Protein AF-A0A968BX13-F1 (afdb_monomer)

Foldseek 3Di:
DDDDDDDDDDDPDDDDDCPVVQVVVVVVVVDPDDDDDDDDPDPSDDDDDDDDPDPVD

pLDDT: mean 92.84, std 8.55, range [59.56, 97.75]

Sequence (57 aa):
MIVQLQVQTHARSELQDITAQAQQEVANSGVQDGLCHVFVPHTTAALTLNENWDPDV

Secondary structure (DSSP, 8-state):
----------SSS-----HHHHHHHHHHTT-SSS--------TT-------SS-TT-

Solvent-accessible surface area (backbone atoms only — not comparable to full-atom values): 4480 Å² total; per-residue (Å²): 140,89,83,86,85,89,82,89,82,92,62,99,76,80,87,79,88,54,61,70,62,54,49,51,52,46,60,72,66,69,65,88,78,86,84,89,87,85,83,73,99,46,96,90,58,83,87,84,89,76,78,90,82,55,95,93,105

Radius of gyration: 12.99 Å; Cα contacts (8 Å, |Δi|>4): 18; chains: 1; bounding box: 34×16×32 Å

Structure (mmCIF, N/CA/C/O backbone):
data_AF-A0A968BX13-F1
#
_entry.id   AF-A0A968BX13-F1
#
loop_
_atom_site.group_PDB
_atom_site.id
_atom_site.type_symbol
_atom_site.label_atom_id
_atom_site.label_alt_id
_atom_site.label_comp_id
_atom_site.label_asym_id
_atom_site.label_entity_id
_atom_site.label_seq_id
_atom_site.pdbx_PDB_ins_code
_atom_site.Cartn_x
_atom_site.Cartn_y
_atom_site.Cartn_z
_atom_site.occupancy
_atom_site.B_iso_or_equiv
_atom_site.auth_seq_id
_atom_site.auth_comp_id
_atom_site.auth_asym_id
_atom_site.auth_atom_id
_atom_site.pdbx_PDB_model_num
ATOM 1 N N . MET A 1 1 ? -14.412 2.481 7.070 1.00 76.94 1 MET A N 1
ATOM 2 C CA . MET A 1 1 ? -14.056 3.796 6.497 1.00 76.94 1 MET A CA 1
ATOM 3 C C . MET A 1 1 ? -13.114 3.534 5.335 1.00 76.94 1 MET A C 1
ATOM 5 O O . MET A 1 1 ? -12.277 2.654 5.476 1.00 76.94 1 MET A O 1
ATOM 9 N N . ILE A 1 2 ? -13.292 4.200 4.194 1.00 91.56 2 ILE A N 1
ATOM 10 C CA . ILE A 1 2 ? -12.377 4.083 3.050 1.00 91.56 2 ILE A CA 1
ATOM 11 C C . ILE A 1 2 ? -11.736 5.452 2.869 1.00 91.56 2 ILE A C 1
ATOM 13 O O . ILE A 1 2 ? -12.453 6.446 2.763 1.00 91.56 2 ILE A O 1
ATOM 17 N N . VAL A 1 3 ? -10.409 5.485 2.859 1.00 95.56 3 VAL A N 1
ATOM 18 C CA . VAL A 1 3 ? -9.600 6.686 2.637 1.00 95.56 3 VAL A CA 1
ATOM 19 C C . VAL A 1 3 ? -8.715 6.467 1.415 1.00 95.56 3 VAL A C 1
ATOM 21 O O . VAL A 1 3 ? -8.393 5.327 1.075 1.00 95.56 3 VAL A O 1
ATOM 24 N N . GLN A 1 4 ? -8.353 7.548 0.728 1.00 96.62 4 GLN A N 1
ATOM 25 C CA . GLN A 1 4 ? -7.460 7.497 -0.426 1.00 96.62 4 GLN A CA 1
ATOM 26 C C . GLN A 1 4 ? -6.105 8.089 -0.050 1.00 96.62 4 GLN A C 1
ATOM 28 O O . GLN A 1 4 ? -6.024 9.254 0.330 1.00 96.62 4 GLN A O 1
ATOM 33 N N . LEU A 1 5 ? -5.051 7.289 -0.201 1.00 96.19 5 LEU A N 1
ATOM 34 C CA . LEU A 1 5 ? -3.665 7.730 -0.083 1.00 96.19 5 LEU A CA 1
ATOM 35 C C . LEU A 1 5 ? -3.102 7.977 -1.483 1.00 96.19 5 LEU A C 1
ATOM 37 O O . LEU A 1 5 ? -3.158 7.096 -2.342 1.00 96.19 5 LEU A O 1
ATOM 41 N N . GLN A 1 6 ? -2.576 9.178 -1.721 1.00 96.75 6 GLN A N 1
ATOM 42 C CA . GLN A 1 6 ? -1.879 9.504 -2.963 1.00 96.75 6 GLN A CA 1
ATOM 43 C C . GLN A 1 6 ? -0.384 9.242 -2.792 1.00 96.75 6 GLN A C 1
ATOM 45 O O . GLN A 1 6 ? 0.259 9.838 -1.931 1.00 96.75 6 GLN A O 1
ATOM 50 N N . VAL A 1 7 ? 0.160 8.368 -3.636 1.00 96.88 7 VAL A N 1
ATOM 51 C CA . VAL A 1 7 ? 1.586 8.031 -3.670 1.00 96.88 7 VAL A CA 1
ATOM 52 C C . VAL A 1 7 ? 2.140 8.507 -5.003 1.00 96.88 7 VAL A C 1
ATOM 54 O O . VAL A 1 7 ? 1.677 8.076 -6.060 1.00 96.88 7 VAL A O 1
ATOM 57 N N . GLN A 1 8 ? 3.094 9.432 -4.957 1.00 96.75 8 GLN A N 1
ATOM 58 C CA . GLN A 1 8 ? 3.762 9.934 -6.150 1.00 96.75 8 GLN A CA 1
ATOM 59 C C . GLN A 1 8 ? 5.010 9.101 -6.426 1.00 96.75 8 GLN A C 1
ATOM 61 O O . GLN A 1 8 ? 5.795 8.863 -5.514 1.00 96.75 8 GLN A O 1
ATOM 66 N N . THR A 1 9 ? 5.191 8.701 -7.686 1.00 97.31 9 THR A N 1
ATOM 67 C CA . THR A 1 9 ? 6.365 7.944 -8.124 1.00 97.31 9 THR A CA 1
ATOM 68 C C . THR A 1 9 ? 7.281 8.764 -9.026 1.00 97.31 9 THR A C 1
ATOM 70 O O . THR A 1 9 ? 6.804 9.582 -9.817 1.00 97.31 9 THR A O 1
ATOM 73 N N . HIS A 1 10 ? 8.590 8.529 -8.952 1.00 97.31 10 HIS A N 1
ATOM 74 C CA . HIS A 1 10 ? 9.626 9.310 -9.637 1.00 97.31 10 HIS A CA 1
ATOM 75 C C . HIS A 1 10 ? 10.498 8.489 -10.601 1.00 97.31 10 HIS A C 1
ATOM 77 O O . HIS A 1 10 ? 11.157 9.066 -11.467 1.00 97.31 10 HIS A O 1
ATOM 83 N N . ALA A 1 11 ? 10.4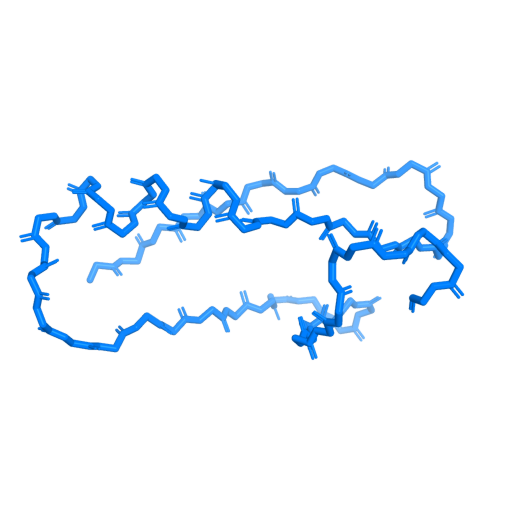77 7.159 -10.501 1.00 97.25 11 ALA A N 1
ATOM 84 C CA . ALA A 1 11 ? 11.178 6.241 -11.392 1.00 97.25 11 ALA A CA 1
ATOM 85 C C . ALA A 1 11 ? 10.234 5.194 -12.010 1.00 97.25 11 ALA A C 1
ATOM 87 O O . ALA A 1 11 ? 9.105 4.993 -11.573 1.00 97.25 11 ALA A O 1
ATOM 88 N N . ARG A 1 12 ? 10.713 4.485 -13.046 1.00 97.25 12 ARG A N 1
ATOM 89 C CA . ARG A 1 12 ? 9.963 3.381 -13.683 1.00 97.25 12 ARG A CA 1
ATOM 90 C C . ARG A 1 12 ? 9.681 2.229 -12.709 1.00 97.25 12 ARG A C 1
ATOM 92 O O . ARG A 1 12 ? 8.686 1.526 -12.856 1.00 97.25 12 ARG A O 1
ATOM 99 N N . SER A 1 13 ? 10.597 2.000 -11.775 1.00 96.81 13 SER A N 1
ATOM 100 C CA . SER A 1 13 ? 10.518 0.963 -10.753 1.00 96.81 13 SER A CA 1
ATOM 101 C C . SER A 1 13 ? 11.141 1.529 -9.489 1.00 96.81 13 SER A C 1
ATOM 103 O O . SER A 1 13 ? 12.277 1.996 -9.528 1.00 96.81 13 SER A O 1
ATOM 105 N N . GLU A 1 14 ? 10.381 1.525 -8.406 1.00 95.12 14 GLU A N 1
ATOM 106 C CA . GLU A 1 14 ? 10.766 2.089 -7.118 1.00 95.12 14 GLU A CA 1
ATOM 107 C C . GLU A 1 14 ? 9.931 1.448 -6.010 1.00 95.12 14 GLU A C 1
ATOM 109 O O . GLU A 1 14 ? 8.831 0.947 -6.262 1.00 95.12 14 GLU A O 1
ATOM 114 N N . LEU A 1 15 ? 10.462 1.479 -4.792 1.00 94.06 15 LEU A N 1
ATOM 115 C CA . LEU A 1 15 ? 9.739 1.127 -3.581 1.00 94.06 15 LEU A CA 1
ATOM 116 C C . LEU A 1 15 ? 9.442 2.421 -2.824 1.00 94.06 15 LEU A C 1
ATOM 118 O O . LEU A 1 15 ? 10.353 3.179 -2.504 1.00 94.06 15 LEU A O 1
ATOM 122 N N . GLN A 1 16 ? 8.159 2.679 -2.581 1.00 95.00 16 GLN A N 1
ATOM 123 C CA . GLN A 1 16 ? 7.697 3.811 -1.782 1.00 95.00 16 GLN A CA 1
ATOM 124 C C . GLN A 1 16 ? 7.231 3.290 -0.428 1.00 95.00 16 GLN A C 1
ATOM 126 O O . GLN A 1 16 ? 6.295 2.489 -0.363 1.00 95.00 16 GLN A O 1
ATOM 131 N N . ASP A 1 17 ? 7.866 3.752 0.648 1.00 94.75 17 ASP A N 1
ATOM 132 C CA . ASP A 1 17 ? 7.409 3.453 2.001 1.00 94.75 17 ASP A CA 1
ATOM 133 C C . ASP A 1 17 ? 6.196 4.328 2.350 1.00 94.75 17 ASP A C 1
ATOM 135 O O . ASP A 1 17 ? 6.291 5.548 2.493 1.00 94.75 17 ASP A O 1
ATOM 139 N N . ILE A 1 18 ? 5.0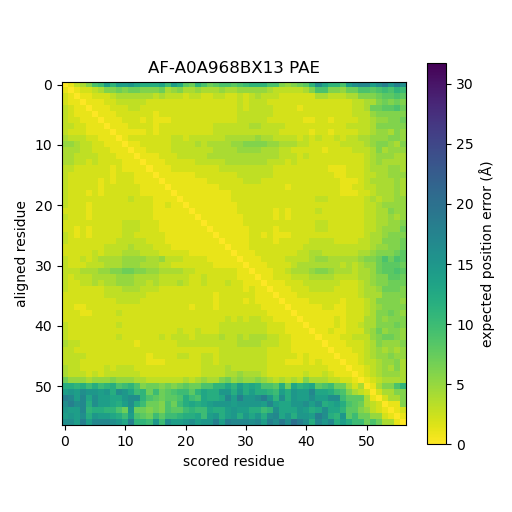38 3.684 2.497 1.00 95.81 18 ILE A N 1
ATOM 140 C CA . ILE A 1 18 ? 3.766 4.325 2.856 1.00 95.81 18 ILE A CA 1
ATOM 141 C C . ILE A 1 18 ? 3.395 4.128 4.331 1.00 95.81 18 ILE A C 1
ATOM 143 O O . ILE A 1 18 ? 2.294 4.496 4.745 1.00 95.81 18 ILE A O 1
ATOM 147 N N . THR A 1 19 ? 4.284 3.541 5.139 1.00 95.62 19 THR A N 1
ATOM 148 C CA . THR A 1 19 ? 4.001 3.131 6.521 1.00 95.62 19 THR A CA 1
ATOM 149 C C . THR A 1 19 ? 3.519 4.303 7.372 1.00 95.62 19 THR A C 1
ATOM 151 O O . THR A 1 19 ? 2.491 4.194 8.040 1.00 95.62 19 THR A O 1
ATOM 154 N N . ALA A 1 20 ? 4.200 5.450 7.305 1.00 96.00 20 ALA A N 1
ATOM 155 C CA . ALA A 1 20 ? 3.823 6.639 8.071 1.00 96.00 20 ALA A CA 1
ATOM 156 C C . ALA A 1 20 ? 2.439 7.184 7.673 1.00 96.00 20 ALA A C 1
ATOM 158 O O . ALA A 1 20 ? 1.639 7.550 8.533 1.00 96.00 20 ALA A O 1
ATOM 159 N N . GLN A 1 21 ? 2.129 7.193 6.373 1.00 96.19 21 GLN A N 1
ATOM 160 C CA . GLN A 1 21 ? 0.835 7.649 5.858 1.00 96.19 21 GLN A CA 1
ATOM 161 C C . GLN A 1 21 ? -0.295 6.710 6.302 1.00 96.19 21 GLN A C 1
ATOM 163 O O . GLN A 1 21 ? -1.321 7.165 6.802 1.00 96.19 21 GLN A O 1
ATOM 168 N N . ALA A 1 22 ? -0.087 5.395 6.185 1.00 95.75 22 ALA A N 1
ATOM 169 C CA . ALA A 1 22 ? -1.056 4.397 6.626 1.00 95.75 22 ALA A CA 1
ATOM 170 C C . ALA A 1 22 ? -1.294 4.458 8.145 1.00 95.75 22 ALA A C 1
ATOM 172 O O . ALA A 1 22 ? -2.442 4.401 8.585 1.00 95.75 22 ALA A O 1
ATOM 173 N N . GLN A 1 23 ? -0.237 4.625 8.950 1.00 95.88 23 GLN A N 1
ATOM 174 C CA . GLN A 1 23 ? -0.354 4.781 10.404 1.00 95.88 23 GLN A CA 1
ATOM 175 C C . GLN A 1 23 ? -1.147 6.031 10.787 1.00 95.88 23 GLN A C 1
ATOM 177 O O . GLN A 1 23 ? -1.994 5.961 11.678 1.00 95.88 23 GLN A O 1
ATOM 182 N N . GLN A 1 24 ? -0.917 7.153 10.100 1.00 96.69 24 GLN A N 1
ATOM 183 C CA . GLN A 1 24 ? -1.664 8.383 10.345 1.00 96.69 24 GLN A CA 1
ATOM 184 C C . GLN A 1 24 ? -3.164 8.189 10.095 1.00 96.69 24 GLN A C 1
ATOM 186 O O . GLN A 1 24 ? -3.978 8.604 10.917 1.00 96.69 24 GLN A O 1
ATOM 191 N N . GLU A 1 25 ? -3.543 7.513 9.010 1.00 96.44 25 GLU A N 1
ATOM 192 C CA . GLU A 1 25 ? -4.954 7.249 8.711 1.00 96.44 25 GLU A CA 1
ATOM 193 C C . GLU A 1 25 ? -5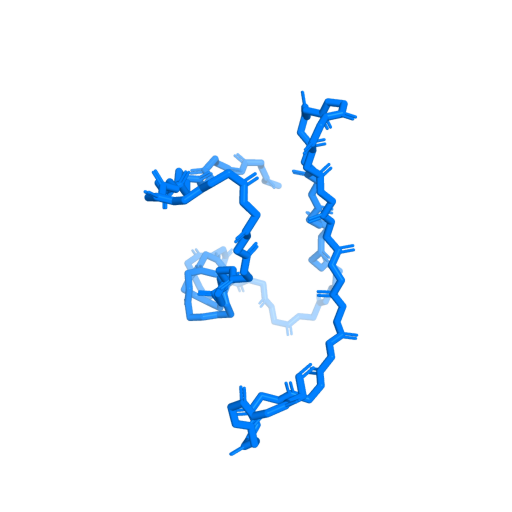.597 6.258 9.687 1.00 96.44 25 GLU A C 1
ATOM 195 O O . GLU A 1 25 ? -6.743 6.447 10.102 1.00 96.44 25 GLU A O 1
ATOM 200 N N . VAL A 1 26 ? -4.857 5.233 10.124 1.00 96.31 26 VAL A N 1
ATOM 201 C CA . VAL A 1 26 ? -5.329 4.331 11.185 1.00 96.31 26 VAL A CA 1
ATOM 202 C C . VAL A 1 26 ? -5.557 5.111 12.482 1.00 96.31 26 VAL A C 1
ATOM 204 O O . VAL A 1 26 ? -6.621 4.969 13.085 1.00 96.31 26 VAL A O 1
ATOM 207 N N . ALA A 1 27 ? -4.637 5.996 12.874 1.00 96.12 27 ALA A N 1
ATOM 208 C CA . ALA A 1 27 ? -4.800 6.845 14.054 1.00 96.12 27 ALA A CA 1
ATOM 209 C C . ALA A 1 27 ? -6.006 7.796 13.926 1.00 96.12 27 ALA A C 1
ATOM 211 O O . ALA A 1 27 ? -6.815 7.895 14.850 1.00 96.12 27 ALA A O 1
ATOM 212 N N . ASN A 1 28 ? -6.180 8.432 12.762 1.00 96.38 28 ASN A N 1
ATOM 213 C CA . ASN A 1 28 ? -7.310 9.323 12.472 1.00 96.38 28 ASN A CA 1
ATOM 214 C C . ASN A 1 28 ? -8.663 8.599 12.530 1.00 96.38 28 ASN A C 1
ATOM 216 O O . ASN A 1 28 ? -9.680 9.210 12.858 1.00 96.38 28 ASN A O 1
ATOM 220 N N . SER A 1 29 ? -8.690 7.297 12.228 1.00 96.19 29 SER A N 1
ATOM 221 C CA . SER A 1 29 ? -9.914 6.493 12.284 1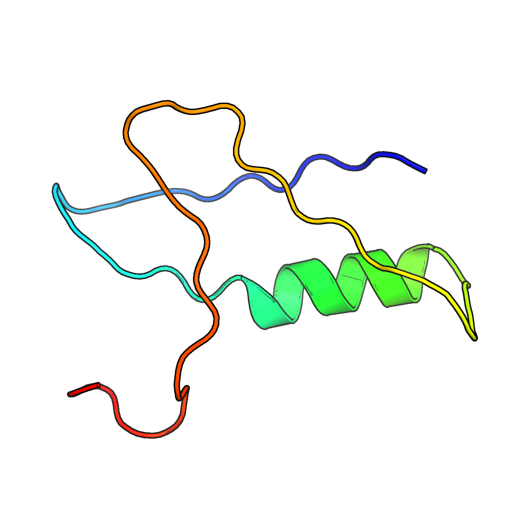.00 96.19 29 SER A CA 1
ATOM 222 C C . SER A 1 29 ? -10.446 6.282 13.710 1.00 96.19 29 SER A C 1
ATOM 224 O O . SER A 1 29 ? -11.619 5.944 13.875 1.00 96.19 29 SER A O 1
ATOM 226 N N . GLY A 1 30 ? -9.599 6.449 14.736 1.00 96.19 30 GLY A N 1
ATOM 227 C CA . GLY A 1 30 ? -9.928 6.201 16.144 1.00 96.19 30 GLY A CA 1
ATOM 228 C C . GLY A 1 30 ? -10.108 4.723 16.522 1.00 96.19 30 GLY A C 1
ATOM 229 O O . GLY A 1 30 ? -10.401 4.425 17.683 1.00 96.19 30 GLY A O 1
ATOM 230 N N . VAL A 1 31 ? -9.934 3.795 15.574 1.00 96.00 31 VAL A N 1
ATOM 231 C CA . VAL A 1 31 ? -10.035 2.347 15.802 1.00 96.00 31 VAL A CA 1
ATOM 232 C C . VAL A 1 31 ? -8.886 1.884 16.699 1.00 96.00 31 VAL A C 1
ATOM 234 O O . VAL A 1 31 ? -7.725 2.128 16.390 1.00 96.00 31 VAL A O 1
ATOM 237 N N . GLN A 1 32 ? -9.215 1.205 17.800 1.00 96.06 32 GLN A N 1
ATOM 238 C C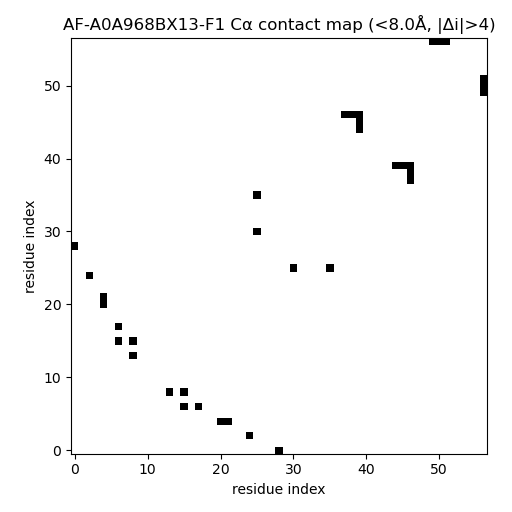A . GLN A 1 32 ? -8.224 0.648 18.733 1.00 96.06 32 GLN A CA 1
ATOM 239 C C . GLN A 1 32 ? -7.822 -0.784 18.361 1.00 96.06 32 GLN A C 1
ATOM 241 O O . GLN A 1 32 ? -6.649 -1.128 18.423 1.00 96.06 32 GLN A O 1
ATOM 246 N N . ASP A 1 33 ? -8.787 -1.589 17.905 1.00 97.19 33 ASP A N 1
ATOM 247 C CA . ASP A 1 33 ? -8.591 -2.985 17.517 1.00 97.19 33 ASP A CA 1
ATOM 248 C C . ASP A 1 33 ? -9.385 -3.291 16.245 1.00 97.19 33 ASP A C 1
ATOM 250 O O . ASP A 1 33 ? -10.578 -2.985 16.147 1.00 97.19 33 ASP A O 1
ATOM 254 N N . GLY A 1 34 ? -8.734 -3.899 15.253 1.00 94.94 34 GLY A N 1
ATOM 255 C CA . GLY A 1 34 ? -9.374 -4.227 13.983 1.00 94.94 34 GLY A CA 1
ATOM 256 C C . GLY A 1 34 ? -8.394 -4.608 12.878 1.00 94.94 34 GLY A C 1
ATOM 257 O O . GLY A 1 34 ? -7.261 -5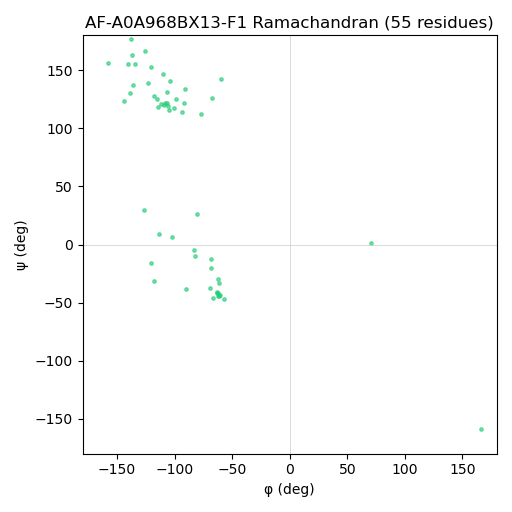.005 13.134 1.00 94.94 34 GLY A O 1
ATOM 258 N N . LEU A 1 35 ? -8.856 -4.486 11.631 1.00 95.38 35 LEU A N 1
ATOM 259 C CA . LEU A 1 35 ? -8.079 -4.781 10.429 1.00 95.38 35 LEU A CA 1
ATOM 260 C C . LEU A 1 35 ? -7.921 -3.516 9.578 1.00 95.38 35 LEU A C 1
ATOM 262 O O . LEU A 1 35 ? -8.914 -2.891 9.204 1.00 95.38 35 LEU A O 1
ATOM 266 N N . CYS A 1 36 ? -6.681 -3.190 9.212 1.00 95.56 36 CYS A N 1
ATOM 267 C CA . CYS A 1 36 ? -6.383 -2.220 8.162 1.00 95.56 36 CYS A CA 1
ATOM 268 C C . CYS A 1 36 ? -6.214 -2.962 6.831 1.00 95.56 36 CYS A C 1
ATOM 270 O O . CYS A 1 36 ? -5.291 -3.759 6.673 1.00 95.56 36 CYS A O 1
ATOM 272 N N . HIS A 1 37 ? -7.120 -2.727 5.881 1.00 96.56 37 HIS A N 1
ATOM 273 C CA . HIS A 1 37 ? -7.032 -3.296 4.539 1.00 96.56 37 HIS A CA 1
ATOM 274 C C . HIS A 1 37 ? -6.491 -2.245 3.570 1.00 96.56 37 HIS A C 1
ATOM 276 O O . HIS A 1 37 ? -7.128 -1.214 3.351 1.00 96.56 37 HIS A O 1
ATOM 282 N N . VAL A 1 38 ? -5.329 -2.526 2.981 1.00 96.81 38 VAL A N 1
ATOM 283 C CA . VAL A 1 38 ? -4.677 -1.658 1.997 1.00 96.81 38 VAL A CA 1
ATOM 284 C C . VAL A 1 38 ? -4.820 -2.294 0.619 1.00 96.81 38 VAL A C 1
ATOM 286 O O . VAL A 1 38 ? -4.557 -3.482 0.444 1.00 96.81 38 VAL A O 1
ATOM 289 N N . PHE A 1 39 ? -5.251 -1.501 -0.358 1.00 97.25 39 PHE A N 1
ATOM 290 C CA . PHE A 1 39 ? -5.504 -1.955 -1.720 1.00 97.25 39 PHE A CA 1
ATOM 291 C C . PHE A 1 39 ? -4.937 -0.958 -2.729 1.00 97.25 39 PHE A C 1
ATOM 293 O O . PHE A 1 39 ? -5.117 0.250 -2.581 1.00 97.25 39 PHE A O 1
ATOM 300 N N . VAL A 1 40 ? -4.291 -1.471 -3.776 1.00 97.50 40 VAL A N 1
ATOM 301 C CA . VAL A 1 40 ? -3.800 -0.673 -4.905 1.00 97.50 40 VAL A CA 1
ATOM 302 C C . VAL A 1 40 ? -4.719 -0.900 -6.109 1.00 97.50 40 VAL A C 1
ATOM 304 O O . VAL A 1 40 ? -4.758 -2.010 -6.636 1.00 97.50 40 VAL A O 1
ATOM 307 N N . PRO A 1 41 ? -5.439 0.132 -6.593 1.00 97.12 41 PRO A N 1
ATOM 308 C CA . PRO A 1 41 ? -6.358 0.016 -7.727 1.00 97.12 41 PRO A CA 1
ATOM 309 C C . PRO A 1 41 ? -5.644 0.054 -9.094 1.00 97.12 41 PRO A C 1
ATOM 311 O O . PRO A 1 41 ? -6.238 0.462 -10.089 1.00 97.12 41 PRO A O 1
ATOM 314 N N . HIS A 1 42 ? -4.369 -0.340 -9.159 1.00 97.69 42 HIS A N 1
ATOM 315 C CA . HIS A 1 42 ? -3.538 -0.269 -10.362 1.00 97.69 42 HIS A CA 1
ATOM 316 C C . HIS A 1 42 ? -2.989 -1.650 -10.710 1.00 97.69 42 HIS A C 1
ATOM 318 O O . HIS A 1 42 ? -2.533 -2.382 -9.840 1.00 97.69 42 HIS A O 1
ATOM 324 N N . THR A 1 43 ? -2.973 -1.994 -11.996 1.00 97.75 43 THR A N 1
ATOM 325 C CA . THR A 1 43 ? -2.458 -3.288 -12.475 1.00 97.75 43 THR A CA 1
ATOM 326 C C . THR A 1 43 ? -0.935 -3.321 -12.624 1.00 97.75 43 THR A C 1
ATOM 328 O O . THR A 1 43 ? -0.369 -4.377 -12.883 1.00 97.75 43 THR A O 1
ATOM 331 N N . THR A 1 44 ? -0.272 -2.168 -12.514 1.00 97.69 44 THR A N 1
ATOM 332 C CA . THR A 1 44 ? 1.178 -1.991 -12.712 1.00 97.69 44 THR A CA 1
ATOM 333 C C . THR A 1 44 ? 1.918 -1.614 -11.429 1.00 97.69 44 THR A C 1
ATOM 335 O O . THR A 1 44 ? 3.090 -1.259 -11.487 1.00 97.69 44 THR A O 1
ATOM 338 N N . ALA A 1 45 ? 1.241 -1.661 -10.283 1.00 97.56 45 ALA A N 1
ATOM 339 C CA . ALA A 1 45 ? 1.820 -1.438 -8.966 1.00 97.56 45 ALA A CA 1
ATOM 340 C C . ALA A 1 45 ? 1.310 -2.521 -8.010 1.00 97.56 45 ALA A C 1
ATOM 342 O O . ALA A 1 45 ? 0.250 -3.105 -8.229 1.00 97.56 45 ALA A O 1
ATOM 343 N N . ALA A 1 46 ? 2.071 -2.793 -6.958 1.00 96.81 46 ALA A N 1
ATOM 344 C CA . ALA A 1 46 ? 1.741 -3.805 -5.968 1.00 96.81 46 ALA A CA 1
ATOM 345 C C . ALA A 1 46 ? 2.009 -3.273 -4.561 1.00 96.81 46 ALA A C 1
ATOM 347 O O . ALA A 1 46 ? 2.718 -2.284 -4.381 1.00 96.81 46 ALA A O 1
ATOM 348 N N . LEU A 1 47 ? 1.434 -3.951 -3.574 1.00 96.94 47 LEU A N 1
ATOM 349 C CA . LEU A 1 47 ? 1.768 -3.766 -2.169 1.00 96.94 47 LEU A CA 1
ATOM 350 C C . LEU A 1 47 ? 2.625 -4.939 -1.725 1.00 96.94 47 LEU A C 1
ATOM 352 O O . LEU A 1 47 ? 2.359 -6.083 -2.092 1.00 96.94 47 LEU A O 1
ATOM 356 N N . THR A 1 48 ? 3.620 -4.646 -0.905 1.00 95.44 48 THR A N 1
ATOM 357 C CA . 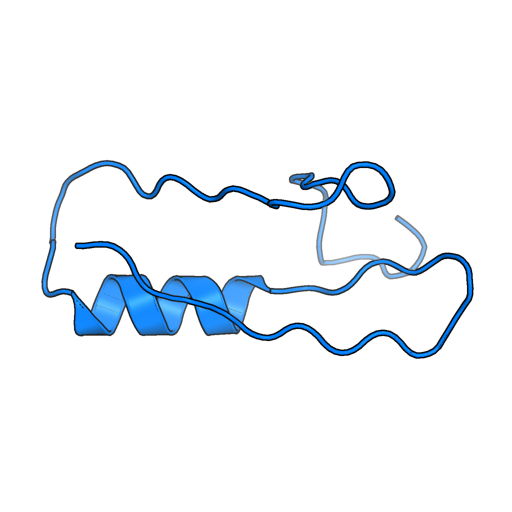THR A 1 48 ? 4.421 -5.654 -0.225 1.00 95.44 48 THR A CA 1
ATOM 358 C C . THR A 1 48 ? 4.711 -5.185 1.194 1.00 95.44 48 THR A C 1
ATOM 360 O O . THR A 1 48 ? 4.683 -3.987 1.474 1.00 95.44 48 THR A O 1
ATOM 363 N N . LEU A 1 49 ? 4.971 -6.138 2.082 1.00 93.50 49 LEU A N 1
ATOM 364 C CA . LEU A 1 49 ? 5.569 -5.888 3.386 1.00 93.50 49 LEU A CA 1
ATOM 365 C C . LEU A 1 49 ? 6.966 -6.502 3.344 1.00 93.50 49 LEU A C 1
ATOM 367 O O . LEU A 1 49 ? 7.097 -7.698 3.084 1.00 93.50 49 LEU A O 1
ATOM 371 N N . ASN A 1 50 ? 7.986 -5.680 3.560 1.00 89.38 50 ASN A N 1
ATOM 372 C CA . ASN A 1 50 ? 9.387 -6.091 3.576 1.00 89.38 50 ASN A CA 1
ATOM 373 C C . ASN A 1 50 ? 10.121 -5.404 4.741 1.00 89.38 50 ASN A C 1
ATOM 375 O O . ASN A 1 50 ? 9.522 -4.614 5.477 1.00 89.38 50 ASN A O 1
ATOM 379 N N . GLU A 1 51 ? 11.396 -5.732 4.931 1.00 86.06 51 GLU A N 1
ATOM 380 C CA . GLU A 1 51 ? 12.282 -5.029 5.853 1.00 86.06 51 GLU A CA 1
ATOM 381 C C . GLU A 1 51 ? 12.412 -3.550 5.460 1.00 86.06 51 GLU A C 1
ATOM 383 O O . GLU A 1 51 ? 12.421 -3.204 4.285 1.00 86.06 51 GLU A O 1
ATOM 388 N N . ASN A 1 52 ? 12.468 -2.676 6.466 1.00 75.75 52 ASN A N 1
ATOM 389 C CA . ASN A 1 52 ? 12.533 -1.221 6.290 1.00 75.75 52 ASN A CA 1
ATOM 390 C C . ASN A 1 52 ? 13.722 -0.615 7.060 1.00 75.75 52 ASN A C 1
ATOM 3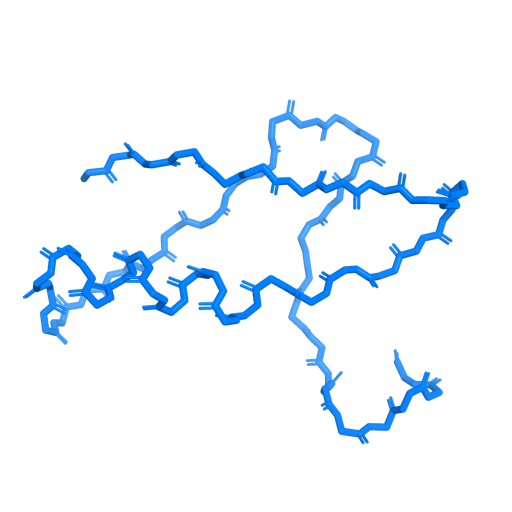92 O O . ASN A 1 52 ? 13.634 0.488 7.597 1.00 75.75 52 ASN A O 1
ATOM 396 N N . TRP A 1 53 ? 14.801 -1.388 7.226 1.00 68.69 53 TRP A N 1
ATOM 397 C CA . TRP A 1 53 ? 15.986 -0.975 7.991 1.00 68.69 53 TRP A CA 1
ATOM 398 C C . TRP A 1 53 ? 17.257 -0.906 7.140 1.00 68.69 53 TRP A C 1
ATOM 400 O O . TRP A 1 53 ? 18.101 -0.046 7.386 1.00 68.69 53 TRP A O 1
ATOM 410 N N . ASP A 1 54 ? 17.369 -1.758 6.122 1.00 74.00 54 ASP A N 1
ATOM 411 C CA . ASP A 1 54 ?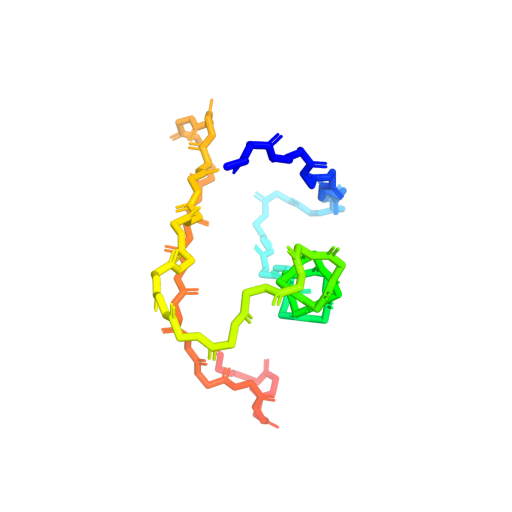 18.477 -1.780 5.169 1.00 74.00 54 ASP A CA 1
ATOM 412 C C . ASP A 1 54 ? 17.987 -1.280 3.794 1.00 74.00 54 ASP A C 1
ATOM 414 O O . ASP A 1 54 ? 17.066 -1.879 3.245 1.00 74.00 54 ASP A O 1
ATOM 418 N N . PRO A 1 55 ? 18.544 -0.187 3.234 1.00 69.69 55 PRO A N 1
ATOM 419 C CA . PRO A 1 55 ? 18.142 0.325 1.922 1.00 69.69 55 PRO A CA 1
ATOM 420 C C . PRO A 1 55 ? 18.520 -0.593 0.747 1.00 69.69 55 PRO A C 1
ATOM 422 O O . PRO A 1 55 ? 18.049 -0.353 -0.365 1.00 69.69 55 PRO A O 1
ATOM 425 N N . ASP A 1 56 ? 19.377 -1.596 0.967 1.00 73.50 56 ASP A N 1
ATOM 426 C CA . ASP A 1 56 ? 19.731 -2.595 -0.047 1.00 73.50 56 ASP A CA 1
ATOM 427 C C . ASP A 1 56 ? 18.702 -3.749 -0.141 1.00 73.50 56 ASP A C 1
ATOM 429 O O . ASP A 1 56 ? 18.829 -4.609 -1.022 1.00 73.50 56 ASP A O 1
ATOM 433 N N . VAL A 1 57 ? 17.685 -3.768 0.736 1.00 59.56 57 VAL A N 1
ATOM 434 C CA . VAL A 1 57 ? 16.591 -4.764 0.808 1.00 59.56 57 VAL A CA 1
ATOM 435 C C . VAL A 1 57 ? 15.276 -4.203 0.259 1.00 59.56 57 VAL A C 1
ATOM 437 O O . VAL A 1 57 ? 14.542 -4.982 -0.403 1.00 59.56 57 VAL A O 1
#

Mean predicted aligned error: 3.81 Å